Protein AF-A0A1V9Y9C2-F1 (afdb_monomer_lite)

Secondary structure (DSSP, 8-state):
-HHHHHHHSTT----EEPPPP--TT-STTTTT--HHHHHHHHHHHHHHHHHHT--EE--HHHHTT-HHHHBSSSSSBPHHHHHHHHHHT-

pLDDT: mean 93.75, std 6.62, range [55.44, 98.38]

Foldseek 3Di:
DVVVCCVVDPPDADAAEQAAAFDCPFPVCDPPDHRVVSVVSNVVRVVVCVVVVHHYQYNHVVCVPVQVVQDPRRHHGDPVVVVVVVVSVD

Structure (mmCIF, N/CA/C/O backbone):
data_AF-A0A1V9Y9C2-F1
#
_entry.id   AF-A0A1V9Y9C2-F1
#
loop_
_atom_site.group_PDB
_atom_site.id
_atom_site.type_symbol
_atom_site.label_atom_id
_atom_site.label_alt_id
_atom_site.label_comp_id
_atom_site.label_asym_id
_atom_site.label_entity_id
_atom_site.label_s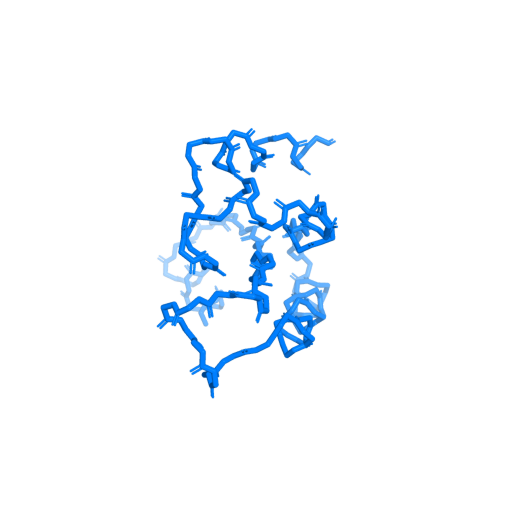eq_id
_atom_site.pdbx_PDB_ins_code
_atom_site.Cartn_x
_atom_site.Cartn_y
_atom_site.Cartn_z
_atom_site.occupancy
_atom_site.B_iso_or_equiv
_atom_site.auth_seq_id
_atom_site.auth_comp_id
_atom_site.auth_asym_id
_atom_site.auth_atom_id
_atom_site.pdbx_PDB_model_num
ATOM 1 N N . MET A 1 1 ? -5.576 -9.219 15.110 1.00 90.69 1 MET A N 1
ATOM 2 C CA . MET A 1 1 ? -4.720 -8.064 15.462 1.00 90.69 1 MET A CA 1
ATOM 3 C C . MET A 1 1 ? -5.521 -6.967 16.156 1.00 90.69 1 MET A C 1
ATOM 5 O O . MET A 1 1 ? -5.382 -6.870 17.362 1.00 90.69 1 MET A O 1
ATOM 9 N N . VAL A 1 2 ? -6.391 -6.217 15.459 1.00 95.06 2 VAL A N 1
ATOM 10 C CA . VAL A 1 2 ? -7.180 -5.107 16.052 1.00 95.06 2 VAL A CA 1
ATOM 11 C C . VAL A 1 2 ? -7.901 -5.498 17.339 1.00 95.06 2 VAL A C 1
ATOM 13 O O . VAL A 1 2 ? -7.748 -4.810 18.336 1.00 95.06 2 VAL A O 1
ATOM 16 N N . THR A 1 3 ? -8.634 -6.616 17.342 1.00 92.81 3 THR A N 1
ATOM 17 C CA . THR A 1 3 ? -9.375 -7.078 18.528 1.00 92.81 3 THR A CA 1
ATOM 18 C C . THR A 1 3 ? -8.467 -7.254 19.743 1.00 92.81 3 THR A C 1
ATOM 20 O O . THR A 1 3 ? -8.753 -6.701 20.796 1.00 92.81 3 THR A O 1
ATOM 23 N N . TYR A 1 4 ? -7.344 -7.960 19.583 1.00 95.75 4 TYR A N 1
ATOM 24 C CA . TYR A 1 4 ? -6.397 -8.184 20.676 1.00 95.75 4 TYR A CA 1
ATOM 25 C C . TYR A 1 4 ? -5.714 -6.889 21.119 1.00 95.75 4 TYR A C 1
ATOM 27 O O . TYR A 1 4 ? -5.624 -6.634 22.312 1.00 95.75 4 TYR A O 1
ATOM 35 N N . LEU A 1 5 ? -5.303 -6.030 20.179 1.00 95.81 5 LEU A N 1
ATOM 36 C CA . LEU A 1 5 ? -4.702 -4.739 20.521 1.00 95.81 5 LEU A CA 1
ATOM 37 C C . LEU A 1 5 ? -5.688 -3.832 21.266 1.00 95.81 5 LEU A C 1
ATOM 39 O O . LEU A 1 5 ? -5.302 -3.207 22.243 1.00 95.81 5 LEU A O 1
ATOM 43 N N . GLY A 1 6 ? -6.957 -3.795 20.855 1.00 95.12 6 GLY A N 1
ATOM 44 C CA . GLY A 1 6 ? -7.989 -3.012 21.536 1.00 95.12 6 GLY A CA 1
ATOM 45 C C . GLY A 1 6 ? -8.353 -3.559 22.918 1.00 95.12 6 GLY A C 1
ATOM 46 O O . GLY A 1 6 ? -8.747 -2.788 23.784 1.00 95.12 6 GLY A O 1
ATOM 47 N N . GLN A 1 7 ? -8.196 -4.869 23.139 1.00 95.06 7 GLN A N 1
ATOM 48 C CA . GLN A 1 7 ? -8.360 -5.496 24.455 1.00 95.06 7 GLN A CA 1
ATOM 49 C C . GLN A 1 7 ? -7.168 -5.229 25.380 1.00 95.06 7 GLN A C 1
ATOM 51 O O . GLN A 1 7 ? -7.354 -5.029 26.575 1.00 95.06 7 GLN A O 1
ATOM 56 N N . SER A 1 8 ? -5.944 -5.244 24.845 1.00 97.56 8 SER A N 1
ATOM 57 C CA . SER A 1 8 ? -4.727 -4.984 25.622 1.00 97.56 8 SER A CA 1
ATOM 58 C C . SER 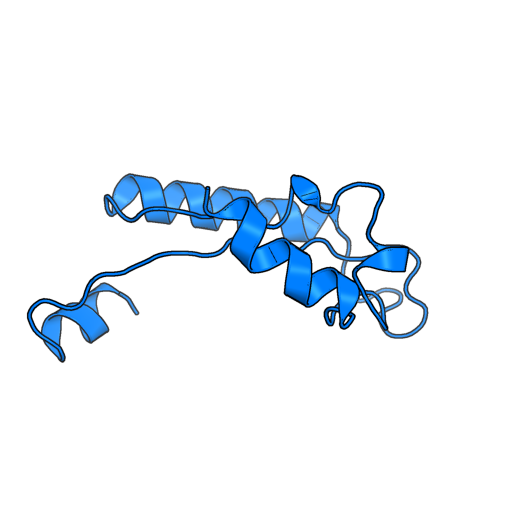A 1 8 ? -4.532 -3.501 25.934 1.00 97.56 8 SER A C 1
ATOM 60 O O . SER A 1 8 ? -4.006 -3.162 26.990 1.00 97.56 8 SER A O 1
ATOM 62 N N . PHE A 1 9 ? -4.958 -2.620 25.028 1.00 95.75 9 PHE A N 1
ATOM 63 C CA . PHE A 1 9 ? -4.804 -1.176 25.139 1.00 95.75 9 PHE A CA 1
ATOM 64 C C . PHE A 1 9 ? -6.173 -0.504 25.008 1.00 95.75 9 PHE A C 1
ATOM 66 O O . PHE A 1 9 ? -6.647 -0.180 23.915 1.00 95.75 9 PHE A O 1
ATOM 73 N N . ASN A 1 10 ? -6.824 -0.296 26.154 1.00 90.25 10 ASN A N 1
ATOM 74 C CA . ASN A 1 10 ? -8.106 0.396 26.193 1.00 90.25 10 ASN A CA 1
ATOM 75 C C . ASN A 1 10 ? -7.993 1.791 25.556 1.00 90.25 10 ASN A C 1
ATOM 77 O O . ASN A 1 10 ? -7.007 2.503 25.737 1.00 90.25 10 ASN A O 1
ATOM 81 N N . CYS A 1 11 ? -9.039 2.183 24.827 1.00 92.38 11 CYS A N 1
ATOM 82 C CA . CYS A 1 11 ? -9.159 3.466 24.124 1.00 92.38 11 CYS A CA 1
ATOM 83 C C . CYS A 1 11 ? -8.229 3.675 22.910 1.00 92.38 11 CYS A C 1
ATOM 85 O O . CYS A 1 11 ? -8.289 4.751 22.308 1.00 92.38 11 CYS A O 1
ATOM 87 N N . THR A 1 12 ? -7.430 2.684 22.489 1.00 96.00 12 THR A N 1
ATOM 88 C CA . THR A 1 12 ? -6.629 2.790 21.258 1.00 96.00 12 THR A CA 1
ATOM 89 C C . THR A 1 12 ? -7.509 3.074 20.042 1.00 96.00 12 THR A C 1
ATOM 91 O O . THR A 1 12 ? -8.508 2.398 19.789 1.00 96.00 12 THR A O 1
ATOM 94 N N . LYS A 1 13 ? -7.120 4.088 19.266 1.00 95.88 13 LYS A N 1
ATOM 95 C CA . LYS A 1 13 ? -7.707 4.384 17.958 1.00 95.88 13 LYS A CA 1
ATOM 96 C C . LYS A 1 13 ? -6.902 3.676 16.880 1.00 95.88 13 LYS A C 1
ATOM 98 O O . LYS A 1 13 ? -5.677 3.629 16.945 1.00 95.88 13 LYS A O 1
ATOM 103 N N . PHE A 1 14 ? -7.607 3.135 15.897 1.00 97.06 14 PHE A N 1
ATOM 104 C CA . PHE A 1 14 ? -7.005 2.417 14.786 1.00 97.06 14 PHE A CA 1
ATOM 105 C C . PHE A 1 14 ? -7.224 3.181 13.493 1.00 97.06 14 PHE A C 1
ATOM 107 O O . PHE A 1 14 ? -8.256 3.819 13.293 1.00 97.06 14 PHE A O 1
ATOM 114 N N . ILE A 1 15 ? -6.241 3.052 12.619 1.00 96.00 15 ILE A N 1
ATOM 115 C CA . ILE A 1 15 ? -6.283 3.470 11.233 1.00 96.00 15 ILE A CA 1
ATOM 116 C C . ILE A 1 15 ? -5.629 2.364 10.419 1.00 96.00 15 ILE A C 1
ATOM 118 O O . ILE A 1 15 ? -4.641 1.769 10.857 1.00 96.00 15 ILE A O 1
ATOM 122 N N . PHE A 1 16 ? -6.190 2.062 9.260 1.00 96.75 16 PHE A N 1
ATOM 123 C CA . PHE A 1 16 ? -5.579 1.146 8.312 1.00 96.75 16 PHE A CA 1
ATOM 124 C C . PHE A 1 16 ? -4.952 1.911 7.161 1.00 96.75 16 PHE A C 1
ATOM 126 O O . PHE A 1 16 ? -5.480 2.920 6.705 1.00 96.75 16 PHE A O 1
ATOM 133 N N . LEU A 1 17 ? -3.841 1.378 6.670 1.00 95.56 17 LEU A N 1
ATOM 134 C CA . LEU A 1 17 ? -3.209 1.797 5.430 1.00 95.56 17 LEU A CA 1
ATOM 135 C C . LEU A 1 17 ? -3.328 0.623 4.462 1.00 95.56 17 LEU A C 1
ATOM 137 O O . LEU A 1 17 ? -3.034 -0.519 4.832 1.00 95.56 17 LEU A O 1
ATOM 141 N N . THR A 1 18 ? -3.786 0.867 3.240 1.00 96.50 18 THR A N 1
ATOM 142 C CA . THR A 1 18 ? -3.710 -0.161 2.198 1.00 96.50 18 THR A CA 1
ATOM 143 C C . THR A 1 18 ? -2.250 -0.389 1.809 1.00 96.50 18 THR A C 1
ATOM 145 O O . THR A 1 18 ? -1.385 0.451 2.061 1.00 96.50 18 THR A O 1
ATOM 148 N N . ALA A 1 19 ? -1.958 -1.527 1.178 1.00 95.06 19 ALA A N 1
ATOM 149 C CA . ALA A 1 19 ? -0.634 -1.734 0.602 1.00 95.06 19 ALA A CA 1
ATOM 150 C C . ALA A 1 19 ? -0.325 -0.622 -0.431 1.00 95.06 19 ALA A C 1
ATOM 152 O O . ALA A 1 19 ? -1.223 -0.278 -1.204 1.00 95.06 19 ALA A O 1
ATOM 153 N N . PRO A 1 20 ? 0.899 -0.062 -0.462 1.00 95.00 20 PRO A N 1
ATOM 154 C CA . PRO A 1 20 ? 1.371 0.797 -1.552 1.00 95.00 20 PRO A CA 1
ATOM 155 C C . PRO A 1 20 ? 1.344 0.073 -2.906 1.00 95.00 20 PRO A C 1
ATOM 157 O O . PRO A 1 20 ? 1.256 -1.154 -2.951 1.00 95.00 20 PRO A O 1
ATOM 160 N N . ALA A 1 21 ? 1.454 0.807 -4.01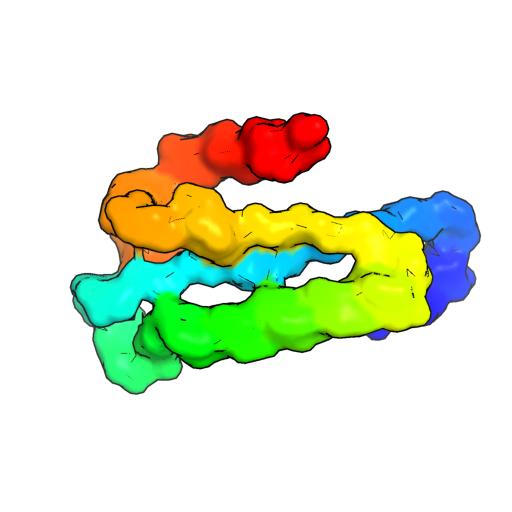6 1.00 96.12 21 ALA A N 1
ATOM 161 C CA . ALA A 1 21 ? 1.649 0.187 -5.330 1.00 96.12 21 ALA A CA 1
ATOM 162 C C . ALA A 1 21 ? 2.951 -0.631 -5.391 1.00 96.12 21 ALA A C 1
ATOM 164 O O . ALA A 1 21 ? 3.887 -0.398 -4.626 1.00 96.12 21 ALA A O 1
ATOM 165 N N . PHE A 1 22 ? 3.008 -1.578 -6.325 1.00 97.56 22 PHE A N 1
ATOM 166 C CA . PHE A 1 22 ? 4.222 -2.324 -6.661 1.00 97.56 22 PHE A CA 1
ATOM 167 C C . PHE A 1 22 ? 4.643 -1.980 -8.091 1.00 97.56 22 PHE A C 1
ATOM 169 O O . PHE A 1 22 ? 3.788 -1.878 -8.968 1.00 97.56 22 PHE A O 1
ATOM 176 N N . ASN A 1 23 ? 5.942 -1.804 -8.343 1.00 97.12 23 ASN A N 1
ATOM 177 C CA . ASN A 1 23 ? 6.430 -1.544 -9.697 1.00 97.12 23 ASN A CA 1
ATOM 178 C C . ASN A 1 23 ? 6.655 -2.864 -10.444 1.00 97.12 23 ASN A C 1
ATOM 180 O O . ASN A 1 23 ? 7.644 -3.555 -10.197 1.00 97.12 23 ASN A O 1
ATOM 184 N N . ASP A 1 24 ? 5.785 -3.177 -11.404 1.00 96.62 24 ASP A N 1
ATOM 185 C CA . ASP A 1 24 ? 5.893 -4.390 -12.231 1.00 96.62 24 ASP A CA 1
ATOM 186 C C . ASP A 1 24 ? 7.178 -4.443 -13.078 1.00 96.62 24 ASP A C 1
ATOM 188 O O . ASP A 1 24 ? 7.588 -5.518 -13.513 1.00 96.62 24 ASP A O 1
ATOM 192 N N . ASN A 1 25 ? 7.855 -3.305 -13.267 1.00 94.94 25 ASN A N 1
ATOM 193 C CA . ASN A 1 25 ? 9.140 -3.224 -13.962 1.00 94.94 25 ASN A CA 1
ATOM 194 C C . ASN A 1 25 ? 10.355 -3.397 -13.033 1.00 94.94 25 ASN A C 1
ATOM 196 O O . ASN A 1 25 ? 11.490 -3.243 -13.486 1.00 94.94 25 ASN A O 1
ATOM 200 N N . SER A 1 26 ? 10.150 -3.694 -11.745 1.00 94.88 26 SER A N 1
ATOM 201 C CA . SER A 1 26 ? 11.244 -3.931 -10.799 1.00 94.88 26 SER A CA 1
ATOM 202 C C . SER A 1 26 ? 12.152 -5.075 -11.256 1.0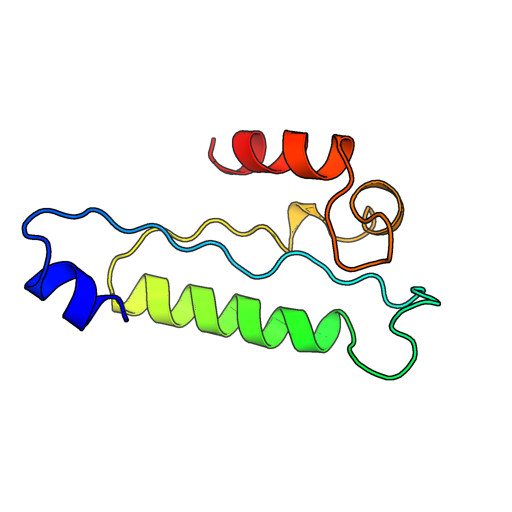0 94.88 26 SER A C 1
ATOM 204 O O . SER A 1 26 ? 11.701 -6.199 -11.498 1.00 94.88 26 SER A O 1
ATOM 206 N N . THR A 1 27 ? 13.456 -4.805 -11.322 1.00 94.94 27 THR A N 1
ATOM 207 C CA . THR A 1 27 ? 14.484 -5.829 -11.542 1.00 94.94 27 THR A CA 1
ATOM 208 C C . THR A 1 27 ? 14.764 -6.636 -10.278 1.00 94.94 27 THR A C 1
ATOM 210 O O . THR A 1 27 ? 14.961 -7.845 -10.374 1.00 94.94 27 THR A O 1
ATOM 213 N N . GLU A 1 28 ? 14.714 -5.993 -9.108 1.00 95.62 28 GLU A N 1
ATOM 214 C CA . GLU A 1 28 ? 14.992 -6.603 -7.798 1.00 95.62 28 GLU A CA 1
ATOM 215 C C . GLU A 1 28 ? 13.962 -7.674 -7.420 1.00 95.62 28 GLU A C 1
ATOM 217 O O . GLU A 1 28 ? 14.288 -8.693 -6.815 1.00 95.62 28 GLU A O 1
ATOM 222 N N . TRP A 1 29 ? 12.702 -7.468 -7.812 1.00 93.88 29 TRP A N 1
ATOM 223 C CA . TRP A 1 29 ? 11.572 -8.310 -7.407 1.00 93.88 29 TRP A CA 1
ATOM 224 C C . TRP A 1 29 ? 10.957 -9.101 -8.569 1.00 93.88 29 TRP A C 1
ATOM 226 O O . TRP A 1 29 ? 9.826 -9.594 -8.461 1.00 93.88 29 TRP A O 1
ATOM 236 N N . LYS A 1 30 ? 11.684 -9.243 -9.683 1.00 93.00 30 LYS A N 1
ATOM 237 C CA . LYS A 1 30 ? 11.188 -9.868 -10.915 1.00 93.00 30 LYS A CA 1
ATOM 238 C C . LYS A 1 30 ? 10.639 -11.278 -10.661 1.00 93.00 30 LYS A C 1
ATOM 240 O O . LYS A 1 30 ? 11.328 -12.147 -10.138 1.00 93.00 30 LYS A O 1
ATOM 245 N N . GLY A 1 31 ? 9.390 -11.513 -11.070 1.00 90.94 31 GLY A N 1
ATOM 246 C CA . GLY A 1 31 ? 8.723 -12.816 -10.955 1.00 90.94 31 GLY A CA 1
ATOM 247 C C . GLY A 1 31 ? 8.172 -13.156 -9.564 1.00 90.94 31 GLY A C 1
ATOM 248 O O . GLY A 1 31 ? 7.659 -14.256 -9.384 1.00 90.94 31 GLY A O 1
ATOM 249 N N . THR A 1 32 ? 8.249 -12.243 -8.588 1.00 93.75 32 THR A N 1
ATOM 250 C CA . THR A 1 32 ? 7.787 -12.511 -7.211 1.00 93.75 32 THR A CA 1
ATOM 251 C C . THR A 1 32 ? 6.380 -11.986 -6.929 1.00 93.75 32 THR A C 1
ATOM 253 O O . THR A 1 32 ? 5.590 -12.641 -6.250 1.00 93.75 32 THR A O 1
ATOM 256 N N . ARG A 1 33 ? 6.064 -10.785 -7.420 1.00 92.81 33 ARG A N 1
ATOM 257 C CA . ARG A 1 33 ? 4.828 -10.043 -7.146 1.00 92.81 33 ARG A CA 1
ATOM 258 C C . ARG A 1 33 ? 4.429 -9.252 -8.388 1.00 92.81 33 ARG A C 1
ATOM 260 O O . ARG A 1 33 ? 5.261 -9.033 -9.263 1.00 92.81 33 ARG A O 1
ATOM 267 N N . ILE A 1 34 ? 3.164 -8.841 -8.438 1.00 96.00 34 ILE A N 1
ATOM 268 C CA . ILE A 1 34 ? 2.640 -7.914 -9.446 1.00 96.00 34 ILE A CA 1
ATOM 269 C C . ILE A 1 34 ? 1.679 -6.919 -8.792 1.00 96.00 34 ILE A C 1
ATOM 271 O O . ILE A 1 34 ? 0.981 -7.268 -7.832 1.00 96.00 34 ILE A O 1
ATOM 275 N N . ASN A 1 35 ? 1.586 -5.710 -9.334 1.00 97.31 35 ASN A N 1
ATOM 276 C CA . ASN A 1 35 ? 0.750 -4.623 -8.832 1.00 97.31 35 ASN A CA 1
ATOM 277 C C . ASN A 1 35 ? -0.734 -5.014 -8.773 1.00 97.31 35 ASN A C 1
ATOM 279 O O . ASN A 1 35 ? -1.443 -4.673 -7.824 1.00 97.31 35 ASN A O 1
ATOM 283 N N . LEU A 1 36 ? -1.191 -5.818 -9.740 1.00 96.38 36 LEU A N 1
ATOM 284 C CA . LEU A 1 36 ? -2.551 -6.360 -9.754 1.00 96.38 36 LEU A CA 1
ATOM 285 C C . LEU A 1 36 ? -2.849 -7.233 -8.524 1.00 96.38 36 LEU A C 1
ATOM 287 O O . LEU A 1 36 ? -3.936 -7.144 -7.959 1.00 96.38 36 LEU A O 1
ATOM 291 N N . ASN A 1 37 ? -1.893 -8.045 -8.068 1.00 95.56 37 ASN A N 1
ATOM 292 C CA . ASN A 1 37 ? -2.080 -8.862 -6.868 1.00 95.56 37 ASN A CA 1
ATOM 293 C C . ASN A 1 37 ? -2.114 -7.985 -5.615 1.00 95.56 37 ASN A C 1
ATOM 295 O O . ASN A 1 37 ? -2.895 -8.253 -4.702 1.00 95.56 37 ASN A O 1
ATOM 299 N N . THR A 1 38 ? -1.328 -6.908 -5.586 1.00 96.44 38 THR A N 1
ATOM 300 C CA . THR A 1 38 ? -1.359 -5.922 -4.501 1.00 96.44 38 THR A CA 1
ATOM 301 C C . THR A 1 38 ? -2.741 -5.281 -4.363 1.00 96.44 38 THR A C 1
ATOM 303 O O . THR A 1 38 ? -3.237 -5.148 -3.244 1.00 96.44 38 THR A O 1
ATOM 306 N N . LYS A 1 39 ? -3.435 -5.007 -5.477 1.00 97.62 39 LYS A N 1
ATOM 307 C CA . LYS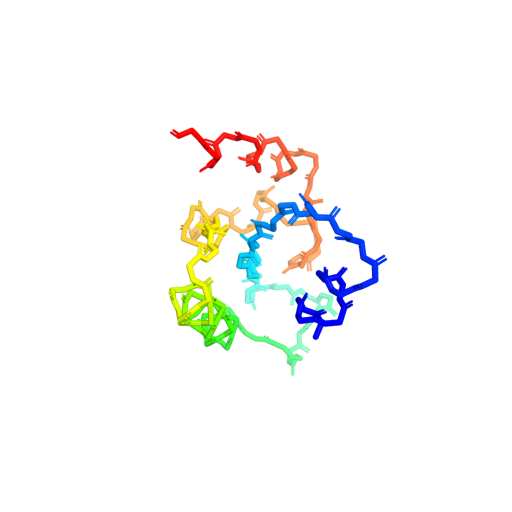 A 1 39 ? -4.824 -4.513 -5.471 1.00 97.62 39 LYS A CA 1
ATOM 308 C C . LYS A 1 39 ? -5.784 -5.428 -4.698 1.00 97.62 39 LYS A C 1
ATOM 310 O O . LYS A 1 39 ? -6.681 -4.934 -4.020 1.00 97.62 39 LYS A O 1
ATOM 315 N N . ASN A 1 40 ? -5.586 -6.747 -4.719 1.00 97.44 40 ASN A N 1
ATOM 316 C CA . ASN A 1 40 ? -6.431 -7.665 -3.944 1.00 97.44 40 ASN A CA 1
ATOM 317 C C . ASN A 1 40 ? -6.286 -7.432 -2.428 1.00 97.44 40 ASN A C 1
ATOM 319 O O . ASN A 1 40 ? -7.274 -7.475 -1.695 1.00 97.44 40 ASN A O 1
ATOM 323 N N . TYR A 1 41 ? -5.075 -7.120 -1.952 1.00 96.19 41 TYR A N 1
ATOM 324 C CA . TYR A 1 41 ? -4.842 -6.751 -0.551 1.00 96.19 41 TYR A CA 1
ATOM 325 C C . TYR A 1 41 ? -5.443 -5.387 -0.202 1.00 96.19 41 TYR A C 1
ATOM 327 O O . TYR A 1 41 ? -5.945 -5.216 0.908 1.00 96.19 41 TYR A O 1
ATOM 335 N N . VAL A 1 42 ? -5.433 -4.435 -1.140 1.00 97.75 42 VAL A N 1
ATOM 336 C CA . VAL A 1 42 ? -6.069 -3.113 -0.989 1.00 97.75 42 VAL A CA 1
ATOM 337 C C . VAL A 1 42 ? -7.567 -3.277 -0.754 1.00 97.75 42 VAL A C 1
ATOM 339 O O . VAL A 1 42 ? -8.074 -2.817 0.269 1.00 97.75 42 VAL A O 1
ATOM 342 N N . VAL A 1 43 ? -8.244 -4.021 -1.635 1.00 98.19 43 VAL A N 1
ATOM 343 C CA . VAL A 1 43 ? -9.679 -4.323 -1.511 1.00 98.19 43 VAL A CA 1
ATOM 344 C C . VAL A 1 43 ? -9.961 -5.013 -0.181 1.00 98.19 43 VAL A C 1
ATOM 346 O O . VAL A 1 43 ? -10.843 -4.594 0.567 1.00 98.19 43 VAL A O 1
ATOM 349 N N . ARG A 1 44 ? -9.158 -6.020 0.187 1.00 97.88 44 ARG A N 1
ATOM 350 C CA . ARG A 1 44 ? -9.370 -6.740 1.444 1.00 97.88 44 ARG A CA 1
ATOM 351 C C . ARG A 1 44 ? -9.167 -5.855 2.677 1.00 97.88 44 ARG A C 1
ATOM 353 O O . ARG A 1 44 ? -9.891 -6.006 3.659 1.00 97.88 44 ARG A O 1
ATOM 360 N N . CYS A 1 45 ? -8.211 -4.931 2.636 1.00 98.06 45 CYS A N 1
ATOM 361 C CA . CYS A 1 45 ? -7.981 -3.955 3.699 1.00 98.06 45 CYS A CA 1
ATOM 362 C C . CYS A 1 45 ? -9.184 -3.009 3.855 1.00 98.06 45 CYS A C 1
ATOM 364 O O . CYS A 1 45 ? -9.668 -2.814 4.972 1.00 98.06 45 CYS A O 1
ATOM 366 N N . GLN A 1 46 ? -9.725 -2.509 2.739 1.00 97.94 46 GLN A N 1
ATOM 367 C CA . GLN A 1 46 ? -10.921 -1.661 2.710 1.00 97.94 46 GLN A CA 1
ATOM 368 C C . GLN A 1 46 ? -12.158 -2.383 3.260 1.00 97.94 46 GLN A C 1
ATOM 370 O O . GLN A 1 46 ? -12.861 -1.835 4.108 1.00 97.94 46 GLN A O 1
ATOM 375 N N . GLU A 1 47 ? -12.391 -3.635 2.858 1.00 98.38 47 GLU A N 1
ATOM 376 C CA . GLU A 1 47 ? -13.494 -4.460 3.371 1.00 98.38 47 GLU A CA 1
ATOM 377 C C . GLU A 1 47 ? -13.405 -4.673 4.887 1.00 98.38 47 GLU A C 1
ATOM 379 O O . GLU A 1 47 ? -14.399 -4.546 5.605 1.00 98.38 47 GLU A O 1
ATOM 384 N N . VAL A 1 48 ? -12.214 -5.003 5.399 1.00 97.69 48 VAL A N 1
ATOM 385 C CA . VAL A 1 48 ? -12.021 -5.218 6.839 1.00 97.69 48 VAL A CA 1
ATOM 386 C C . VAL A 1 48 ? -12.160 -3.903 7.603 1.00 97.69 48 VAL A C 1
ATOM 388 O O . VAL A 1 48 ? -12.799 -3.903 8.654 1.00 97.69 48 VAL A O 1
ATOM 391 N N . GLY A 1 49 ? -11.613 -2.799 7.088 1.00 97.38 49 GLY A N 1
ATOM 392 C CA . GLY A 1 49 ? -11.769 -1.471 7.682 1.00 97.38 49 GLY A CA 1
ATOM 393 C C . GLY A 1 49 ? -13.236 -1.056 7.768 1.00 97.38 49 GLY A C 1
ATOM 394 O O . GLY A 1 49 ? -13.714 -0.736 8.854 1.00 97.38 49 GLY A O 1
ATOM 395 N N . SER A 1 50 ? -13.981 -1.196 6.667 1.00 97.69 50 SER A N 1
ATOM 396 C CA . SER A 1 50 ? -15.426 -0.946 6.616 1.00 97.69 50 SER A CA 1
ATOM 397 C C . SER A 1 50 ? -16.188 -1.784 7.646 1.00 97.69 50 SER A C 1
ATOM 399 O O . SER A 1 50 ? -16.924 -1.236 8.466 1.00 97.69 50 SER A O 1
ATOM 401 N N . ARG A 1 51 ? -15.946 -3.101 7.688 1.00 98.06 51 ARG A N 1
ATOM 402 C CA . ARG A 1 51 ? -16.609 -4.013 8.634 1.00 98.06 51 ARG A CA 1
ATOM 403 C C . ARG A 1 51 ? -16.333 -3.671 10.101 1.00 98.06 51 ARG A C 1
ATOM 405 O O . ARG A 1 51 ? -17.176 -3.938 10.950 1.00 98.06 51 ARG A O 1
ATOM 412 N N . LEU A 1 52 ? -15.150 -3.142 10.410 1.00 96.38 52 LEU A N 1
ATOM 413 C CA . LEU A 1 52 ? -14.748 -2.787 11.773 1.00 96.38 52 LEU A CA 1
ATOM 414 C C . LEU A 1 52 ? -15.039 -1.322 12.133 1.00 96.38 52 LEU A C 1
ATOM 416 O O . LEU A 1 52 ? -14.772 -0.929 13.267 1.00 96.38 52 LEU A O 1
ATOM 420 N N . GLY A 1 53 ? -15.546 -0.511 11.198 1.00 96.44 53 GLY A N 1
ATOM 421 C CA . GLY A 1 53 ? -15.704 0.933 11.394 1.00 96.44 53 GLY A CA 1
ATOM 422 C C . GLY A 1 53 ? -14.371 1.669 11.583 1.00 96.44 53 GLY A C 1
ATOM 423 O O . GLY A 1 53 ? -14.316 2.669 12.294 1.00 96.44 53 GLY A O 1
ATOM 424 N N . ILE A 1 54 ? -13.286 1.156 10.993 1.00 97.38 54 ILE A N 1
ATOM 425 C CA . ILE A 1 54 ? -11.936 1.728 11.081 1.00 97.38 54 ILE A CA 1
ATOM 426 C C . ILE A 1 54 ? -11.638 2.521 9.802 1.00 97.38 54 ILE A C 1
ATOM 428 O O . ILE A 1 54 ? -11.785 1.961 8.712 1.00 97.38 54 ILE A O 1
ATOM 432 N N . PRO A 1 55 ? -11.182 3.785 9.904 1.00 96.44 55 PRO A N 1
ATOM 433 C CA . PRO A 1 55 ? -10.750 4.563 8.747 1.00 96.44 55 PRO A CA 1
ATOM 434 C C . PRO A 1 55 ? -9.629 3.867 7.971 1.00 96.44 55 PRO A C 1
ATOM 436 O O . PRO A 1 55 ? -8.698 3.317 8.565 1.00 96.44 55 PRO A O 1
ATOM 439 N N . VAL A 1 56 ? -9.705 3.929 6.642 1.00 96.56 56 VAL A N 1
ATOM 440 C CA . VAL A 1 56 ? -8.724 3.330 5.731 1.00 96.56 56 VAL A CA 1
ATOM 441 C C . VAL A 1 56 ? -8.146 4.423 4.840 1.00 96.56 56 VAL A C 1
ATOM 443 O O . VAL A 1 56 ? -8.899 5.102 4.148 1.00 96.56 56 VAL A O 1
ATOM 446 N N . ILE A 1 57 ? -6.820 4.565 4.830 1.00 95.50 57 ILE A N 1
ATOM 447 C CA . ILE A 1 57 ? -6.101 5.385 3.852 1.00 95.50 57 ILE A CA 1
ATOM 448 C C . ILE A 1 57 ? -5.719 4.510 2.663 1.00 95.50 57 ILE A C 1
ATOM 450 O O . ILE A 1 57 ? -5.000 3.520 2.824 1.00 95.50 57 ILE A O 1
ATOM 454 N N . ASP A 1 58 ? -6.168 4.899 1.473 1.00 95.12 58 ASP A N 1
ATOM 455 C CA . ASP A 1 58 ? -5.772 4.262 0.220 1.00 95.12 58 ASP A CA 1
ATOM 456 C C . ASP A 1 58 ? -4.448 4.837 -0.296 1.00 95.12 58 ASP A C 1
ATOM 458 O O . ASP A 1 58 ? -4.399 5.913 -0.889 1.00 95.12 58 ASP A O 1
ATOM 462 N N . LEU A 1 59 ? -3.365 4.095 -0.075 1.00 94.88 59 LEU A N 1
ATOM 463 C CA . LEU A 1 59 ? -2.044 4.414 -0.612 1.00 94.88 59 LEU A CA 1
ATOM 464 C C . LEU A 1 59 ? -1.859 3.928 -2.051 1.00 94.88 59 LEU A C 1
ATOM 466 O O . LEU A 1 59 ? -0.989 4.426 -2.757 1.00 94.88 59 LEU A O 1
ATOM 470 N N . TRP A 1 60 ? -2.642 2.947 -2.494 1.00 96.06 60 TRP A N 1
ATOM 471 C CA . TRP A 1 60 ? -2.414 2.275 -3.768 1.00 96.06 60 TRP A CA 1
ATOM 472 C C . TRP A 1 60 ? -2.850 3.143 -4.944 1.00 96.06 60 TRP A C 1
ATOM 474 O O . TRP A 1 60 ? -2.084 3.323 -5.893 1.00 96.06 60 TRP A O 1
ATOM 484 N N . THR A 1 61 ? -4.054 3.717 -4.873 1.00 94.94 61 THR A N 1
ATOM 485 C CA . THR A 1 61 ? -4.632 4.509 -5.971 1.00 94.94 61 THR A CA 1
ATOM 486 C C . THR A 1 61 ? -3.777 5.729 -6.352 1.00 94.94 61 THR A C 1
ATOM 488 O O . THR A 1 61 ? -3.504 5.900 -7.540 1.00 94.94 61 THR A O 1
ATOM 491 N N . PRO A 1 62 ? -3.273 6.556 -5.411 1.00 93.38 62 PRO A N 1
ATOM 492 C CA . PRO A 1 62 ? -2.466 7.736 -5.749 1.00 93.38 62 PRO A CA 1
ATOM 493 C C . PRO A 1 62 ? -1.097 7.429 -6.376 1.00 93.38 62 PRO A C 1
ATOM 495 O O . PRO A 1 62 ? -0.486 8.319 -6.975 1.00 93.38 62 PRO A O 1
ATOM 498 N N . MET A 1 63 ? -0.607 6.198 -6.207 1.00 94.19 63 MET A N 1
ATOM 499 C CA . MET A 1 63 ? 0.697 5.753 -6.702 1.00 94.19 63 MET A CA 1
ATOM 500 C C . MET A 1 63 ? 0.638 5.158 -8.113 1.00 94.19 63 MET A C 1
ATOM 502 O O . MET A 1 63 ? 1.692 4.954 -8.713 1.00 94.19 63 MET A O 1
ATOM 506 N N . GLN A 1 64 ? -0.563 4.902 -8.650 1.00 95.50 64 GLN A N 1
ATOM 507 C CA . GLN A 1 64 ? -0.714 4.327 -9.987 1.00 95.50 64 GLN A CA 1
ATOM 508 C C . GLN A 1 64 ? -0.115 5.255 -11.052 1.00 95.50 64 GLN A C 1
ATOM 510 O O . GLN A 1 64 ? -0.468 6.435 -11.137 1.00 95.50 64 GLN A O 1
ATOM 515 N N . GLY A 1 65 ? 0.797 4.720 -11.862 1.00 94.31 65 GLY A N 1
ATOM 516 C CA . GLY A 1 65 ? 1.528 5.458 -12.896 1.00 94.31 65 GLY A CA 1
ATOM 517 C C . GLY A 1 65 ? 2.678 6.331 -12.378 1.00 94.31 65 GLY A C 1
ATOM 518 O O . GLY A 1 65 ? 3.285 7.057 -13.164 1.00 94.31 65 GLY A O 1
ATOM 519 N N . LYS A 1 66 ? 2.978 6.292 -11.074 1.00 94.44 66 LYS A N 1
ATOM 520 C CA . LYS A 1 66 ? 4.080 7.034 -10.430 1.00 94.44 66 LYS A CA 1
ATOM 521 C C . LYS A 1 66 ? 5.048 6.110 -9.689 1.00 94.44 66 LYS A C 1
ATOM 523 O O . LYS A 1 66 ? 5.878 6.569 -8.906 1.00 94.44 66 LYS A O 1
ATOM 528 N N . GLU A 1 67 ? 4.961 4.806 -9.925 1.00 94.88 67 GLU A N 1
ATOM 529 C CA . GLU A 1 67 ? 5.661 3.774 -9.163 1.00 94.88 67 GLU A CA 1
ATOM 530 C C . GLU A 1 67 ? 7.179 3.955 -9.234 1.00 94.88 67 GLU A C 1
ATOM 532 O O . GLU A 1 67 ? 7.845 3.866 -8.211 1.00 94.88 67 GLU A O 1
ATOM 537 N N . THR A 1 68 ? 7.730 4.281 -10.405 1.00 94.25 68 THR A N 1
ATOM 538 C CA . THR A 1 68 ? 9.178 4.500 -10.587 1.00 94.25 68 THR A CA 1
ATOM 539 C C . THR A 1 68 ? 9.707 5.726 -9.833 1.00 94.25 68 THR A C 1
ATOM 541 O O . THR A 1 68 ? 10.857 5.733 -9.412 1.00 94.25 68 THR A O 1
ATOM 544 N N . GLU A 1 69 ? 8.893 6.767 -9.643 1.00 93.94 69 GLU A N 1
ATOM 545 C CA . GLU A 1 69 ? 9.284 7.948 -8.857 1.00 93.94 69 GLU A CA 1
ATOM 546 C C . GLU A 1 69 ? 9.159 7.677 -7.350 1.00 93.94 69 GLU A C 1
ATOM 548 O O . GLU A 1 69 ? 9.969 8.124 -6.530 1.00 93.94 69 GLU A O 1
ATOM 553 N N . MET A 1 70 ? 8.117 6.937 -6.974 1.00 94.62 70 MET A N 1
ATOM 554 C CA . MET A 1 70 ? 7.744 6.735 -5.580 1.00 94.62 70 MET A CA 1
ATOM 555 C C . MET A 1 70 ? 8.428 5.539 -4.928 1.00 94.62 70 MET A C 1
ATOM 557 O O . MET A 1 70 ? 8.471 5.500 -3.701 1.00 94.62 70 MET A O 1
ATOM 561 N N . LEU A 1 71 ? 8.967 4.592 -5.701 1.00 96.19 71 LEU A N 1
ATOM 562 C CA . LEU A 1 71 ? 9.561 3.349 -5.208 1.00 96.19 71 LEU A CA 1
ATOM 563 C C . LEU A 1 71 ? 11.020 3.218 -5.659 1.00 96.19 71 LEU A C 1
ATOM 565 O O . LEU A 1 71 ? 11.314 3.281 -6.847 1.00 96.19 71 LEU A O 1
ATOM 569 N N . TYR A 1 72 ? 11.926 2.995 -4.706 1.00 96.00 72 TYR A N 1
ATOM 570 C CA . TYR A 1 72 ? 13.368 2.878 -4.946 1.00 96.00 72 TYR A CA 1
ATOM 571 C C . TYR A 1 72 ? 13.726 1.600 -5.715 1.00 96.00 72 TYR A C 1
ATOM 573 O O . TYR A 1 72 ? 14.459 1.639 -6.696 1.00 96.00 72 TYR A O 1
ATOM 581 N N . ASP A 1 73 ? 13.175 0.472 -5.277 1.00 95.94 73 ASP A N 1
ATOM 582 C CA . ASP A 1 73 ? 13.414 -0.866 -5.828 1.00 95.94 73 ASP A CA 1
ATOM 583 C C . ASP A 1 73 ? 12.133 -1.481 -6.415 1.00 95.94 73 ASP A C 1
ATOM 585 O O . ASP A 1 73 ? 12.092 -2.659 -6.760 1.00 95.94 73 ASP A O 1
ATOM 589 N N . GLY A 1 74 ? 11.060 -0.694 -6.511 1.00 95.81 74 GLY A N 1
ATOM 590 C CA . GLY A 1 74 ? 9.727 -1.159 -6.881 1.00 95.81 74 GLY A CA 1
ATOM 591 C C . GLY A 1 74 ? 8.866 -1.680 -5.729 1.00 95.81 74 GLY A C 1
ATOM 592 O O . GLY A 1 74 ? 7.749 -2.129 -5.988 1.00 95.81 74 GLY A O 1
ATOM 593 N N . LEU A 1 75 ? 9.342 -1.588 -4.482 1.00 96.00 75 LEU A N 1
ATOM 594 C CA . LEU A 1 75 ? 8.591 -1.929 -3.269 1.00 96.00 75 LEU A CA 1
ATOM 595 C C . LEU A 1 75 ? 8.719 -0.868 -2.165 1.00 96.00 75 LEU A C 1
ATOM 597 O O . LEU A 1 75 ? 7.719 -0.469 -1.571 1.00 96.00 75 LEU A O 1
ATOM 601 N N . HIS A 1 76 ? 9.936 -0.424 -1.866 1.00 96.12 76 HIS A N 1
ATOM 602 C CA . HIS A 1 76 ? 10.224 0.505 -0.779 1.00 96.12 76 HIS A CA 1
ATOM 603 C C . HIS A 1 76 ? 10.122 1.954 -1.250 1.00 96.12 76 HIS A C 1
ATOM 605 O O . HIS A 1 76 ? 10.644 2.306 -2.307 1.00 96.12 76 HIS A O 1
ATOM 611 N N . LEU A 1 77 ? 9.475 2.806 -0.449 1.00 96.19 77 LEU A N 1
ATOM 612 C CA . LEU A 1 77 ? 9.275 4.215 -0.785 1.00 96.19 77 LEU A CA 1
ATOM 613 C C . LEU A 1 77 ? 10.608 4.966 -0.919 1.00 96.19 77 LEU A C 1
ATOM 615 O O . LEU A 1 77 ? 11.492 4.853 -0.069 1.00 96.19 77 LEU A O 1
ATOM 619 N N . THR A 1 78 ? 10.713 5.811 -1.942 1.00 96.44 78 THR A N 1
ATOM 620 C CA . THR A 1 78 ? 11.744 6.854 -2.020 1.00 96.44 78 THR A CA 1
ATOM 621 C C . THR A 1 78 ? 11.474 7.950 -0.976 1.00 96.44 78 THR A C 1
ATOM 623 O O . THR A 1 78 ? 10.381 8.013 -0.398 1.00 96.44 78 THR A O 1
ATOM 626 N N . PRO A 1 79 ? 12.417 8.878 -0.724 1.00 95.38 79 PRO A N 1
ATOM 627 C CA . PRO A 1 79 ? 12.121 10.083 0.054 1.00 95.38 79 PRO A CA 1
ATOM 628 C C . PRO A 1 79 ? 10.903 10.851 -0.487 1.00 95.38 79 PRO A C 1
ATOM 630 O O . PRO A 1 79 ? 10.043 11.260 0.289 1.00 95.38 79 PRO A O 1
ATOM 633 N N . THR A 1 80 ? 10.772 10.959 -1.814 1.00 91.44 80 THR A N 1
ATOM 634 C CA . THR A 1 80 ? 9.601 11.551 -2.479 1.00 91.44 80 THR A CA 1
ATOM 635 C C . THR A 1 80 ? 8.322 10.765 -2.187 1.00 91.44 80 THR A C 1
ATOM 637 O O . THR A 1 80 ? 7.310 11.360 -1.814 1.00 91.44 80 THR A O 1
ATOM 640 N N . GLY A 1 81 ? 8.369 9.430 -2.279 1.00 92.44 81 GLY A N 1
ATOM 641 C CA . GLY A 1 81 ? 7.246 8.553 -1.939 1.00 92.44 81 GLY A CA 1
ATOM 642 C C . GLY A 1 81 ? 6.777 8.718 -0.488 1.00 92.44 81 GLY A C 1
ATOM 643 O O . GLY A 1 81 ? 5.578 8.812 -0.233 1.00 92.44 81 GLY A O 1
ATOM 644 N N . ASN A 1 82 ? 7.705 8.853 0.465 1.00 92.44 82 ASN A N 1
ATOM 645 C CA . ASN A 1 82 ? 7.376 9.079 1.878 1.00 92.44 82 ASN A CA 1
ATOM 646 C C . ASN A 1 82 ? 6.643 10.408 2.121 1.00 92.44 82 ASN A C 1
ATOM 648 O O . ASN A 1 82 ? 5.755 10.473 2.969 1.00 92.44 82 ASN A O 1
ATOM 652 N N . VAL A 1 83 ? 6.962 11.461 1.362 1.00 89.69 83 VAL A N 1
ATOM 653 C CA . VAL A 1 83 ? 6.301 12.776 1.477 1.00 89.69 83 VAL A CA 1
ATOM 654 C C . VAL A 1 83 ? 4.861 12.756 0.946 1.00 89.69 83 VAL A C 1
ATOM 656 O O . VAL A 1 83 ? 4.059 13.621 1.307 1.00 89.69 83 VAL A O 1
ATOM 659 N N . LEU A 1 84 ? 4.498 11.781 0.109 1.00 82.50 84 LEU A N 1
ATOM 660 C CA . LEU A 1 84 ? 3.126 11.636 -0.377 1.00 82.50 84 LEU A CA 1
ATOM 661 C C . LEU A 1 84 ? 2.180 11.129 0.723 1.00 82.50 84 LEU A C 1
ATOM 663 O O . LEU A 1 84 ? 1.032 11.563 0.775 1.00 82.50 84 LEU A O 1
ATOM 667 N N . ILE A 1 85 ? 2.658 10.265 1.626 1.00 79.44 85 ILE A N 1
ATOM 668 C CA . ILE A 1 85 ? 1.820 9.600 2.638 1.00 79.44 85 ILE A CA 1
ATOM 669 C C . ILE A 1 85 ? 1.022 10.601 3.500 1.00 79.44 85 ILE A C 1
ATOM 671 O O . ILE A 1 85 ? -0.198 10.453 3.576 1.00 79.44 85 ILE A O 1
ATOM 675 N N . PRO A 1 86 ? 1.619 11.668 4.079 1.00 76.50 86 PRO A N 1
ATOM 676 C CA . PRO A 1 86 ? 0.861 12.650 4.859 1.00 76.50 86 PRO A CA 1
ATOM 677 C C . PRO A 1 86 ? -0.173 13.442 4.047 1.00 76.50 86 PRO A C 1
ATOM 679 O O . PRO A 1 86 ? -1.118 13.973 4.623 1.00 76.50 86 PRO A O 1
ATOM 682 N N . LYS A 1 87 ? -0.001 13.552 2.722 1.00 76.75 87 LYS A N 1
ATOM 683 C CA . LYS A 1 87 ? -0.911 14.306 1.843 1.00 76.75 87 LYS A CA 1
ATOM 684 C C . LYS A 1 87 ? -2.168 13.517 1.481 1.00 76.75 87 LYS A C 1
ATOM 686 O O . LYS A 1 87 ? -3.175 14.130 1.164 1.00 76.75 87 LYS A O 1
ATOM 691 N N . ILE A 1 88 ? -2.112 12.185 1.537 1.00 75.00 88 ILE A N 1
ATOM 692 C CA . ILE A 1 88 ? -3.257 11.305 1.244 1.00 75.00 88 ILE A CA 1
ATOM 693 C C . ILE A 1 88 ? -4.268 11.296 2.410 1.00 75.00 88 ILE A C 1
ATOM 695 O O . ILE A 1 88 ? -5.416 10.911 2.237 1.00 75.00 88 ILE A O 1
ATOM 699 N N . TRP A 1 89 ? -3.857 11.737 3.601 1.00 67.94 89 TRP A N 1
ATOM 700 C CA . TRP A 1 89 ? -4.708 11.775 4.795 1.00 67.94 89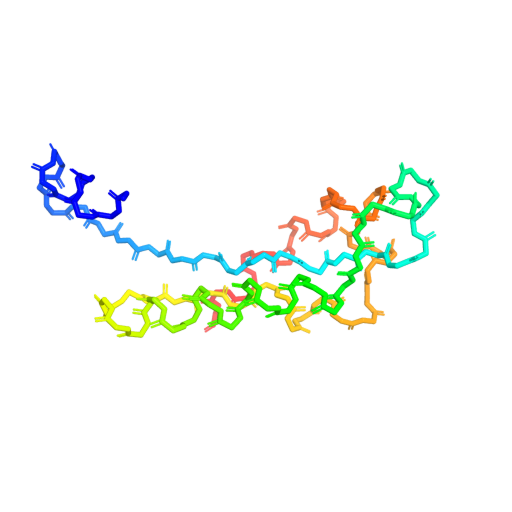 TRP A CA 1
ATOM 701 C C . TRP A 1 89 ? -5.652 12.992 4.880 1.00 67.94 89 TRP A C 1
ATOM 703 O O . TRP A 1 89 ? -6.464 13.056 5.801 1.00 67.94 89 TRP A O 1
ATOM 713 N N . GLN A 1 90 ? -5.525 13.964 3.972 1.00 55.44 90 GLN A N 1
ATOM 714 C CA . GLN A 1 90 ? -6.349 15.184 3.956 1.00 55.44 90 GLN A CA 1
ATOM 715 C C . GLN A 1 90 ? -7.695 14.945 3.274 1.00 55.44 90 GLN A C 1
ATOM 717 O O . GLN A 1 90 ? -8.695 15.486 3.793 1.00 55.44 90 GLN A O 1
#

Radius of gyration: 14.74 Å; chains: 1; bounding box: 32×28×40 Å

Organism: NCBI:txid74557

Sequence (90 aa):
MVTYLGQSFNCTKFIFLTAPAFNDNSTEWKGTRINLNTKNYVVRCQEVGSRLGIPVIDLWTPMQGKETEMLYDGLHLTPTGNVLIPKIWQ

InterPro domains:
  IPR036514 SGNH hydrolase superfamily [G3DSA:3.40.50.1110] (1-89)
  IPR045136 Isoamyl acetate-hydrolyzing esterase Iah1-like [PTHR14209] (1-85)